Protein AF-A0A6B8MC05-F1 (afdb_monomer_lite)

Foldseek 3Di:
DVLVVQLVVLVVQLVVLVVQFDAAPVRWGWAAAPVLQWIATLVRHTDDCVRPPSVPGDPPHDHPVSNVVSVVSNVVSVVLVVLVVVLVVLVVVLVVCVVVVNDDPVNVVVSVVVSVVSPDPVVVVVVVVVPPPPPPDPPPDDDDDDDDDDDDDDDDDD

Organism: NCBI:txid134

Radius of gyration: 30.45 Å; chains: 1; bounding box: 50×86×67 Å

Sequence (158 aa):
MENEQRLANARKNREEIEAHAYRLPDGRMAFKTEDGLRVFDQNGTQLAPDTINPDGIPDNLPRWKGYQDVAAREHKLHHDRDELLRLQKRVDEAREELDKGGISSKRLDDLSADLQRDMPEAVQRKLAGDQTPAATEARSVTPGQGMRATGPVSGPSF

pLDDT: mean 77.33, std 18.61, range [35.62, 96.0]

Structure (mmCIF, N/CA/C/O backbone):
data_AF-A0A6B8MC05-F1
#
_entry.id   AF-A0A6B8MC05-F1
#
loop_
_atom_site.group_PDB
_atom_site.id
_atom_site.type_symbol
_atom_site.label_atom_id
_atom_site.label_alt_id
_atom_site.label_comp_id
_atom_site.label_asym_id
_atom_site.label_entity_id
_atom_site.label_seq_id
_atom_site.pdbx_PDB_ins_code
_atom_site.Cartn_x
_atom_site.Cartn_y
_atom_site.Cartn_z
_atom_site.occupancy
_atom_site.B_iso_or_equiv
_atom_site.auth_seq_id
_atom_site.auth_comp_id
_atom_site.auth_asym_id
_atom_site.auth_atom_id
_atom_site.pdbx_PDB_model_num
ATOM 1 N N . MET A 1 1 ? -19.782 0.556 3.356 1.00 62.53 1 MET A N 1
ATOM 2 C CA . MET A 1 1 ? -19.125 1.581 4.197 1.00 62.53 1 MET A CA 1
ATOM 3 C C . MET A 1 1 ? -18.123 2.361 3.345 1.00 62.53 1 MET A C 1
ATOM 5 O O . MET A 1 1 ? -17.652 1.838 2.344 1.00 62.53 1 MET A O 1
ATOM 9 N N . GLU A 1 2 ? -17.791 3.607 3.688 1.00 78.38 2 GLU A N 1
ATOM 10 C CA . GLU A 1 2 ? -16.935 4.465 2.844 1.00 78.38 2 GLU A CA 1
ATOM 11 C C . GLU A 1 2 ? -15.482 3.966 2.732 1.00 78.38 2 GLU A C 1
ATOM 13 O O . GLU A 1 2 ? -14.910 3.990 1.644 1.00 78.38 2 GLU A O 1
ATOM 18 N N . ASN A 1 3 ? -14.885 3.460 3.822 1.00 80.69 3 ASN A N 1
ATOM 19 C CA . ASN A 1 3 ? -13.536 2.876 3.786 1.00 80.69 3 ASN A CA 1
ATOM 20 C C . ASN A 1 3 ? -13.481 1.651 2.855 1.00 80.69 3 ASN A C 1
ATOM 22 O O . ASN A 1 3 ? -12.598 1.579 2.006 1.00 80.69 3 ASN A O 1
ATOM 26 N N . GLU A 1 4 ? -14.470 0.756 2.933 1.00 82.00 4 GLU A N 1
ATOM 27 C CA . GLU A 1 4 ? -14.562 -0.418 2.054 1.00 82.00 4 GLU A CA 1
ATOM 28 C C . GLU A 1 4 ? -14.636 -0.023 0.580 1.00 82.00 4 GLU A C 1
ATOM 30 O O . GLU A 1 4 ? -13.978 -0.630 -0.260 1.00 82.00 4 GLU A O 1
ATOM 35 N N . GLN A 1 5 ? -15.391 1.031 0.258 1.00 85.19 5 GLN A N 1
ATOM 36 C CA . GLN A 1 5 ? -15.485 1.518 -1.113 1.00 85.19 5 GLN A CA 1
ATOM 37 C C . GLN A 1 5 ? -14.171 2.155 -1.585 1.00 85.19 5 GLN A C 1
ATOM 39 O O . GLN A 1 5 ? -13.756 1.953 -2.726 1.00 85.19 5 GLN A O 1
ATOM 44 N N . ARG A 1 6 ? -13.458 2.869 -0.703 1.00 84.31 6 ARG A N 1
ATOM 45 C CA . ARG A 1 6 ? -12.109 3.381 -0.997 1.00 84.31 6 ARG A CA 1
ATOM 46 C C . ARG A 1 6 ? -11.105 2.245 -1.195 1.00 84.31 6 ARG A C 1
ATOM 48 O O . ARG A 1 6 ? -10.265 2.361 -2.083 1.00 84.31 6 ARG A O 1
ATOM 55 N N . LEU A 1 7 ? -11.207 1.170 -0.415 1.00 86.19 7 LEU A N 1
ATOM 56 C CA . LEU A 1 7 ? -10.367 -0.021 -0.530 1.00 86.19 7 LEU A CA 1
ATOM 57 C C . LEU A 1 7 ? -10.633 -0.765 -1.843 1.00 86.19 7 LEU A C 1
ATOM 59 O O . LEU A 1 7 ? -9.693 -1.096 -2.556 1.00 86.19 7 LEU A O 1
ATOM 63 N N . ALA A 1 8 ? -11.904 -0.960 -2.203 1.00 87.62 8 ALA A N 1
ATOM 64 C CA . ALA A 1 8 ? -12.296 -1.570 -3.472 1.00 87.62 8 ALA A CA 1
ATOM 65 C C . ALA A 1 8 ? -11.766 -0.772 -4.675 1.00 87.62 8 ALA A C 1
ATOM 67 O O . ALA A 1 8 ? -11.206 -1.347 -5.603 1.00 87.62 8 ALA A O 1
ATOM 68 N N . ASN A 1 9 ? -11.866 0.560 -4.627 1.00 87.38 9 ASN A N 1
ATOM 69 C CA . ASN A 1 9 ? -11.318 1.423 -5.674 1.00 87.38 9 ASN A CA 1
ATOM 70 C C . ASN A 1 9 ? -9.782 1.372 -5.728 1.00 87.38 9 ASN A C 1
ATOM 72 O O . ASN A 1 9 ? -9.213 1.351 -6.814 1.00 87.38 9 ASN A O 1
ATOM 76 N N . ALA A 1 10 ? -9.102 1.341 -4.576 1.00 87.81 10 ALA A N 1
ATOM 77 C CA . ALA A 1 10 ? -7.644 1.224 -4.531 1.00 87.81 10 ALA A CA 1
ATOM 78 C C . ALA A 1 10 ? -7.161 -0.108 -5.124 1.00 87.81 10 ALA A C 1
ATOM 80 O O . ALA A 1 10 ? -6.229 -0.105 -5.924 1.00 87.81 10 ALA A O 1
ATOM 81 N N . ARG A 1 11 ? -7.844 -1.215 -4.804 1.00 89.31 11 ARG A N 1
ATOM 82 C CA . ARG A 1 11 ? -7.582 -2.541 -5.383 1.00 89.31 11 ARG A CA 1
ATOM 83 C C . ARG A 1 11 ? -7.770 -2.556 -6.887 1.00 89.31 11 ARG A C 1
ATOM 85 O O . ARG A 1 11 ? -6.861 -2.949 -7.601 1.00 89.31 11 ARG A O 1
ATOM 92 N N . LYS A 1 12 ? -8.900 -2.039 -7.370 1.00 91.44 12 LYS A N 1
ATOM 93 C CA . LYS A 1 12 ? -9.173 -1.967 -8.807 1.00 91.44 12 LYS A CA 1
ATOM 94 C C . LYS A 1 12 ? -8.099 -1.167 -9.552 1.00 91.44 12 LYS A C 1
ATOM 96 O O . LYS A 1 12 ? -7.610 -1.614 -10.582 1.00 91.44 12 LYS A O 1
ATOM 101 N N . ASN A 1 13 ? -7.697 -0.016 -9.013 1.00 88.69 13 ASN A N 1
ATOM 102 C CA . ASN A 1 13 ? -6.633 0.792 -9.613 1.00 88.69 13 ASN A CA 1
ATOM 103 C C . ASN A 1 13 ? -5.287 0.055 -9.622 1.00 88.69 13 ASN A C 1
ATOM 105 O O . ASN A 1 13 ? -4.515 0.187 -10.568 1.00 88.69 13 ASN A O 1
ATOM 109 N N . ARG A 1 14 ? -4.993 -0.711 -8.568 1.00 89.56 14 ARG A N 1
ATOM 110 C CA . ARG A 1 14 ? -3.782 -1.527 -8.499 1.00 89.56 14 ARG A CA 1
ATOM 111 C C . ARG A 1 14 ? -3.804 -2.638 -9.542 1.00 89.56 14 ARG A C 1
ATOM 113 O O . ARG A 1 14 ? -2.844 -2.766 -10.289 1.00 89.56 14 ARG A O 1
ATOM 120 N N . GLU A 1 15 ? -4.900 -3.385 -9.624 1.00 91.94 15 GLU A N 1
ATOM 121 C CA . GLU A 1 15 ? -5.104 -4.439 -10.621 1.00 91.94 15 GLU A CA 1
ATOM 122 C C . GLU A 1 15 ? -4.952 -3.897 -12.047 1.00 91.94 15 GLU A C 1
ATOM 124 O O . GLU A 1 15 ? -4.336 -4.541 -12.891 1.00 91.94 15 GLU A O 1
ATOM 129 N N . GLU A 1 16 ? -5.450 -2.689 -12.315 1.00 92.62 16 GLU A N 1
ATOM 130 C CA . GLU A 1 16 ? -5.298 -2.031 -13.613 1.00 92.62 16 GLU A CA 1
ATOM 131 C C . GLU A 1 16 ? -3.833 -1.700 -13.929 1.00 92.62 16 GLU A C 1
ATOM 133 O O . GLU A 1 16 ? -3.369 -1.966 -15.039 1.00 92.62 16 GLU A O 1
ATOM 138 N N . ILE A 1 17 ? -3.075 -1.182 -12.957 1.00 90.88 17 ILE A N 1
ATOM 139 C CA . ILE A 1 17 ? -1.632 -0.946 -13.113 1.00 90.88 17 ILE A CA 1
ATOM 140 C C . ILE A 1 17 ? -0.887 -2.269 -13.335 1.00 90.88 17 ILE A C 1
ATOM 142 O O . ILE A 1 17 ? -0.052 -2.364 -14.230 1.00 90.88 17 ILE A O 1
ATOM 146 N N . GLU A 1 18 ? -1.195 -3.300 -12.554 1.00 91.56 18 GLU A N 1
ATOM 147 C CA . GLU A 1 18 ? -0.555 -4.616 -12.649 1.00 91.56 18 GLU A CA 1
ATOM 148 C C . GLU A 1 18 ? -0.886 -5.340 -13.964 1.00 91.56 18 GLU A C 1
ATOM 150 O O . GLU A 1 18 ? -0.041 -6.049 -14.515 1.00 91.56 18 GLU A O 1
ATOM 155 N N . ALA A 1 19 ? -2.087 -5.137 -14.512 1.00 92.50 19 ALA A N 1
ATOM 156 C CA . ALA A 1 19 ? -2.492 -5.689 -15.803 1.00 92.50 19 ALA A CA 1
ATOM 157 C C . ALA A 1 19 ? -1.688 -5.102 -16.974 1.00 92.50 19 ALA A C 1
ATOM 159 O O . ALA A 1 19 ? -1.432 -5.804 -17.951 1.00 92.50 19 ALA A O 1
ATOM 160 N N . HIS A 1 20 ? -1.268 -3.839 -16.862 1.00 92.44 20 HIS A N 1
ATOM 161 C CA . HIS A 1 20 ? -0.470 -3.144 -17.875 1.00 92.44 20 HIS A CA 1
ATOM 162 C C . HIS A 1 20 ? 1.031 -3.124 -17.552 1.00 92.44 20 HIS A C 1
ATOM 164 O O . HIS A 1 20 ? 1.813 -2.558 -18.312 1.00 92.44 20 HIS A O 1
ATOM 170 N N . ALA A 1 21 ? 1.456 -3.707 -16.431 1.00 93.62 21 ALA A N 1
ATOM 171 C CA . ALA A 1 21 ? 2.858 -3.746 -16.046 1.00 93.62 21 ALA A CA 1
ATOM 172 C C . ALA A 1 21 ? 3.670 -4.659 -16.974 1.00 93.62 21 ALA A C 1
ATOM 174 O O . ALA A 1 21 ? 3.184 -5.680 -17.470 1.00 93.62 21 ALA A O 1
ATOM 175 N N . TYR A 1 22 ? 4.947 -4.326 -17.164 1.00 94.62 22 TYR A N 1
ATOM 176 C CA . TYR A 1 22 ? 5.859 -5.209 -17.880 1.00 94.62 22 TYR A CA 1
ATOM 177 C C . TYR A 1 22 ? 6.094 -6.480 -17.060 1.00 94.62 22 TYR A C 1
ATOM 179 O O . TYR A 1 22 ? 6.381 -6.396 -15.866 1.00 94.62 22 TYR A O 1
ATOM 187 N N . ARG A 1 23 ? 6.006 -7.655 -17.690 1.00 94.88 23 ARG A N 1
ATOM 188 C CA . ARG A 1 23 ? 6.266 -8.942 -17.030 1.00 94.88 23 ARG A CA 1
ATOM 189 C C . ARG A 1 23 ? 7.599 -9.525 -17.471 1.00 94.88 23 ARG A C 1
ATOM 191 O O . ARG A 1 23 ? 7.878 -9.652 -18.660 1.00 94.88 23 ARG A O 1
ATOM 198 N N . LEU A 1 24 ? 8.401 -9.902 -16.488 1.00 92.56 24 LEU A N 1
ATOM 199 C CA . LEU A 1 24 ? 9.648 -10.627 -16.672 1.00 92.56 24 LEU A CA 1
ATOM 200 C C . LEU A 1 24 ? 9.374 -12.108 -16.997 1.00 92.56 24 LEU A C 1
ATOM 202 O O . LEU A 1 24 ? 8.289 -12.615 -16.698 1.00 92.56 24 LEU A O 1
ATOM 206 N N . PRO A 1 25 ? 10.362 -12.838 -17.550 1.00 90.69 25 PRO A N 1
ATOM 207 C CA . PRO A 1 25 ? 10.230 -14.271 -17.833 1.00 90.69 25 PRO A CA 1
ATOM 208 C C . PRO A 1 25 ? 9.940 -15.137 -16.597 1.00 90.69 25 PRO A C 1
ATOM 210 O O . PRO A 1 25 ? 9.380 -16.220 -16.722 1.00 90.69 25 PRO A O 1
ATOM 213 N N . ASP A 1 26 ? 10.313 -14.659 -15.407 1.00 90.00 26 ASP A N 1
ATOM 214 C CA . ASP A 1 26 ? 10.061 -15.313 -14.116 1.00 90.00 26 ASP A CA 1
ATOM 215 C C . ASP A 1 26 ? 8.658 -15.018 -13.542 1.00 90.00 26 ASP A C 1
ATOM 217 O O . ASP A 1 26 ? 8.304 -15.514 -12.473 1.00 90.00 26 ASP A O 1
ATOM 221 N N . GLY A 1 27 ? 7.850 -14.215 -14.242 1.00 90.75 27 GLY A N 1
ATOM 222 C CA . GLY A 1 27 ? 6.503 -13.825 -13.835 1.00 90.75 27 GLY A CA 1
ATOM 223 C C . GLY A 1 27 ? 6.434 -12.610 -12.907 1.00 90.75 27 GLY A C 1
ATOM 224 O O . GLY A 1 27 ? 5.323 -12.166 -12.600 1.00 90.75 27 GLY A O 1
ATOM 225 N N . ARG A 1 28 ? 7.569 -12.035 -12.483 1.00 93.88 28 ARG A N 1
ATOM 226 C CA . ARG A 1 28 ? 7.584 -10.771 -11.733 1.00 93.88 28 ARG A CA 1
ATOM 227 C C . ARG A 1 28 ? 7.204 -9.600 -12.630 1.00 93.88 28 ARG A C 1
ATOM 229 O O . ARG A 1 28 ? 7.422 -9.615 -13.841 1.00 93.88 28 ARG A O 1
ATOM 236 N N . MET A 1 29 ? 6.638 -8.572 -12.018 1.00 94.31 29 MET A N 1
ATOM 237 C CA . MET A 1 29 ? 6.342 -7.314 -12.687 1.00 94.31 29 MET A CA 1
ATOM 238 C C . MET A 1 29 ? 7.524 -6.373 -12.509 1.00 94.31 29 MET A C 1
ATOM 240 O O . MET A 1 29 ? 8.096 -6.284 -11.424 1.00 94.31 29 MET A O 1
ATOM 244 N N . ALA A 1 30 ? 7.877 -5.676 -13.578 1.00 95.12 30 ALA A N 1
ATOM 245 C CA . ALA A 1 30 ? 8.948 -4.704 -13.603 1.00 95.12 30 ALA A CA 1
ATOM 246 C C . ALA A 1 30 ? 8.391 -3.340 -14.006 1.00 95.12 30 ALA A C 1
ATOM 248 O O . ALA A 1 30 ? 7.617 -3.213 -14.956 1.00 95.12 30 ALA A O 1
ATOM 249 N N . PHE A 1 31 ? 8.816 -2.314 -13.286 1.00 95.94 31 PHE A N 1
ATOM 250 C CA . PHE A 1 31 ? 8.375 -0.946 -13.478 1.00 95.94 31 PHE A CA 1
ATOM 251 C C . PHE A 1 31 ? 9.585 -0.057 -13.696 1.00 95.94 31 PHE A C 1
ATOM 253 O O . PHE A 1 31 ? 10.525 -0.038 -12.896 1.00 95.94 31 PHE A O 1
ATOM 260 N N . LYS A 1 32 ? 9.544 0.712 -14.779 1.00 95.94 32 LYS A N 1
ATOM 261 C CA . LYS A 1 32 ? 10.560 1.714 -15.068 1.00 95.94 32 LYS A CA 1
ATOM 262 C C . LYS A 1 32 ? 10.321 2.962 -14.222 1.00 95.94 32 LYS A C 1
ATOM 264 O O . LYS A 1 32 ? 9.176 3.337 -13.956 1.00 95.94 32 LYS A O 1
ATOM 269 N N . THR A 1 33 ? 11.390 3.610 -13.787 1.00 95.12 33 THR A N 1
ATOM 270 C CA . THR A 1 33 ? 11.306 4.901 -13.100 1.00 95.12 33 THR A CA 1
ATOM 271 C C . THR A 1 33 ? 10.917 6.038 -14.050 1.00 95.12 33 THR A C 1
ATOM 273 O O . THR A 1 33 ? 10.903 5.883 -15.275 1.00 95.12 33 THR A O 1
ATOM 276 N N . GLU A 1 34 ? 10.570 7.195 -13.481 1.00 93.62 34 GLU A N 1
ATOM 277 C CA . GLU A 1 34 ? 10.216 8.408 -14.239 1.00 93.62 34 GLU A CA 1
ATOM 278 C C . GLU A 1 34 ? 11.381 8.915 -15.100 1.00 93.62 34 GLU A C 1
ATOM 280 O O . GLU A 1 34 ? 11.175 9.356 -16.224 1.00 93.62 34 GLU A O 1
ATOM 285 N N . ASP A 1 35 ? 12.613 8.807 -14.595 1.00 92.19 35 ASP A N 1
ATOM 286 C CA . ASP A 1 35 ? 13.838 9.169 -15.314 1.00 92.19 35 ASP A CA 1
ATOM 287 C C . ASP A 1 35 ? 14.231 8.141 -16.386 1.00 92.19 35 ASP A C 1
ATOM 289 O O . ASP A 1 35 ? 15.130 8.399 -17.177 1.00 92.19 35 ASP A O 1
ATOM 293 N N . GLY A 1 36 ? 13.579 6.975 -16.429 1.00 91.31 36 GLY A N 1
ATOM 294 C CA . GLY A 1 36 ? 13.847 5.945 -17.433 1.00 91.31 36 GLY A CA 1
ATOM 295 C C . GLY A 1 36 ? 15.129 5.140 -17.207 1.00 91.31 36 GLY A C 1
ATOM 296 O O . GLY A 1 36 ? 15.354 4.172 -17.921 1.00 91.31 36 GLY A O 1
ATOM 297 N N . LEU A 1 37 ? 15.951 5.495 -16.215 1.00 92.69 37 LEU A N 1
ATOM 298 C CA . LEU A 1 37 ? 17.284 4.915 -16.022 1.00 92.69 37 LEU A CA 1
ATOM 299 C C . LEU A 1 37 ? 17.291 3.651 -15.160 1.00 92.69 37 LEU A C 1
ATOM 301 O O . LEU A 1 37 ? 18.272 2.907 -15.163 1.00 92.69 37 LEU A O 1
ATOM 305 N N . ARG A 1 38 ? 16.241 3.422 -14.366 1.00 94.81 38 ARG A N 1
ATOM 306 C CA . ARG A 1 38 ? 16.187 2.324 -13.396 1.00 94.81 38 ARG A CA 1
ATOM 307 C C . ARG A 1 38 ? 14.898 1.536 -13.541 1.00 94.81 38 ARG A C 1
ATOM 309 O O . ARG A 1 38 ? 13.859 2.057 -13.944 1.00 94.81 38 ARG A O 1
ATOM 316 N N . VAL A 1 39 ? 14.976 0.268 -13.161 1.00 95.88 39 VAL A N 1
ATOM 317 C CA . VAL A 1 39 ? 13.839 -0.647 -13.146 1.00 95.88 39 VAL A CA 1
ATOM 318 C C . VAL A 1 39 ? 13.745 -1.278 -11.767 1.00 95.88 39 VAL A C 1
ATOM 320 O O . VAL A 1 39 ? 14.747 -1.729 -11.213 1.00 95.88 39 VAL A O 1
ATOM 323 N N . PHE A 1 40 ? 12.537 -1.297 -11.219 1.00 96.00 40 PHE A N 1
ATOM 324 C CA . PHE A 1 40 ? 12.218 -1.900 -9.931 1.00 96.00 40 PHE A CA 1
ATOM 325 C C . PHE A 1 40 ? 11.183 -3.003 -10.122 1.00 96.00 40 PHE A C 1
ATOM 327 O O . PHE A 1 40 ? 10.327 -2.903 -11.002 1.00 96.00 40 PHE A O 1
ATOM 334 N N . ASP A 1 41 ? 11.260 -4.057 -9.315 1.00 94.88 41 ASP A N 1
ATOM 335 C CA . ASP A 1 41 ? 10.213 -5.076 -9.266 1.00 94.88 41 ASP A CA 1
ATOM 336 C C . ASP A 1 41 ? 9.027 -4.644 -8.389 1.00 94.88 41 ASP A C 1
ATOM 338 O O . ASP A 1 41 ? 9.085 -3.625 -7.700 1.00 94.88 41 ASP A O 1
ATOM 342 N N . GLN A 1 42 ? 7.946 -5.430 -8.371 1.00 92.06 42 GLN A N 1
ATOM 343 C CA . GLN A 1 42 ? 6.756 -5.112 -7.568 1.00 92.06 42 GLN A CA 1
ATOM 344 C C . GLN A 1 42 ? 6.998 -5.017 -6.049 1.00 92.06 42 GLN A C 1
ATOM 346 O O . GLN A 1 42 ? 6.125 -4.531 -5.328 1.00 92.06 42 GLN A O 1
ATOM 351 N N . ASN A 1 43 ? 8.147 -5.497 -5.562 1.00 91.75 43 ASN A N 1
ATOM 352 C CA . ASN A 1 43 ? 8.538 -5.462 -4.154 1.00 91.75 43 ASN A CA 1
ATOM 353 C C . ASN A 1 43 ? 9.454 -4.266 -3.839 1.00 91.75 43 ASN A C 1
ATOM 355 O O . ASN A 1 43 ? 9.844 -4.083 -2.688 1.00 91.75 43 ASN A O 1
ATOM 359 N N . GLY A 1 44 ? 9.810 -3.457 -4.841 1.00 92.62 44 GLY A N 1
ATOM 360 C CA . GLY A 1 44 ? 10.735 -2.333 -4.696 1.00 92.62 44 GLY A CA 1
ATOM 361 C C . GLY A 1 44 ? 12.207 -2.725 -4.754 1.00 92.62 44 GLY A C 1
ATOM 362 O O . GLY A 1 44 ? 13.068 -1.922 -4.396 1.00 92.62 44 GLY A O 1
ATOM 363 N N . THR A 1 45 ? 12.519 -3.930 -5.230 1.00 94.75 45 THR A N 1
ATOM 364 C CA . THR A 1 45 ? 13.904 -4.342 -5.471 1.00 94.75 45 THR A CA 1
ATOM 365 C C . THR A 1 45 ? 14.368 -3.767 -6.799 1.00 94.75 45 THR A C 1
ATOM 367 O O . THR A 1 45 ? 13.745 -4.009 -7.833 1.00 94.75 45 THR A O 1
ATOM 370 N N . GLN A 1 46 ? 15.477 -3.023 -6.795 1.00 95.31 46 GLN A N 1
ATOM 371 C CA . GLN A 1 46 ? 16.088 -2.569 -8.041 1.00 95.31 46 GLN A CA 1
ATOM 372 C C . GLN A 1 46 ? 16.640 -3.773 -8.809 1.00 95.31 46 GLN A C 1
ATOM 374 O O . GLN A 1 46 ? 17.411 -4.568 -8.268 1.00 95.31 46 GLN A O 1
ATOM 379 N N . LEU A 1 47 ? 16.267 -3.891 -10.079 1.00 94.06 47 LEU A N 1
ATOM 380 C CA . LEU A 1 47 ? 16.761 -4.939 -10.958 1.00 94.06 47 LEU A CA 1
ATOM 381 C C . LEU A 1 47 ? 18.049 -4.485 -11.645 1.00 94.06 47 LEU A C 1
ATOM 383 O O . LEU A 1 47 ? 18.192 -3.326 -12.041 1.00 94.06 47 LEU A O 1
ATOM 387 N N . ALA A 1 48 ? 19.001 -5.408 -11.766 1.00 92.31 48 ALA A N 1
ATOM 388 C CA . ALA A 1 48 ? 20.250 -5.145 -12.462 1.00 92.31 48 ALA A CA 1
ATOM 389 C C . ALA A 1 48 ? 20.002 -4.986 -13.977 1.00 92.31 48 ALA A C 1
ATOM 391 O O . ALA A 1 48 ? 19.147 -5.695 -14.518 1.00 92.31 48 ALA A O 1
ATOM 392 N N . PRO A 1 49 ? 20.779 -4.140 -14.682 1.00 89.25 49 PRO A N 1
ATOM 393 C CA . PRO A 1 49 ? 20.695 -4.005 -16.140 1.00 89.25 49 PRO A CA 1
ATOM 394 C C . PRO A 1 49 ? 20.879 -5.333 -16.890 1.00 89.25 49 PRO A C 1
ATOM 396 O O . PRO A 1 49 ? 20.253 -5.545 -17.923 1.00 89.25 49 PRO A O 1
ATOM 399 N N . ASP A 1 50 ? 21.676 -6.250 -16.328 1.00 90.00 50 ASP A N 1
ATOM 400 C CA . ASP A 1 50 ? 21.891 -7.602 -16.867 1.00 90.00 50 ASP A CA 1
ATOM 401 C C . ASP A 1 50 ? 20.631 -8.481 -16.799 1.00 90.00 50 ASP A C 1
ATOM 403 O O . ASP A 1 50 ? 20.487 -9.439 -17.552 1.00 90.00 50 ASP A O 1
ATOM 407 N N . THR A 1 51 ? 19.713 -8.173 -15.878 1.00 89.81 51 THR A N 1
ATOM 408 C CA . THR A 1 51 ? 18.418 -8.860 -15.749 1.00 89.81 51 THR A CA 1
ATOM 409 C C . THR A 1 51 ? 17.369 -8.235 -16.662 1.00 89.81 51 THR A C 1
ATOM 411 O O . THR A 1 51 ? 16.574 -8.947 -17.274 1.00 89.81 51 THR A O 1
ATOM 414 N N . ILE A 1 52 ? 17.340 -6.904 -16.735 1.00 92.44 52 ILE A N 1
ATOM 415 C CA . ILE A 1 52 ? 16.400 -6.158 -17.567 1.00 92.44 52 ILE A CA 1
ATOM 416 C C . ILE A 1 52 ? 17.010 -4.819 -17.979 1.00 92.44 52 ILE A C 1
ATOM 418 O O . ILE A 1 52 ? 17.398 -4.008 -17.139 1.00 92.44 52 ILE A O 1
ATOM 422 N N . ASN A 1 53 ? 17.053 -4.571 -19.287 1.00 92.88 53 ASN A N 1
ATOM 423 C CA . ASN A 1 53 ? 17.452 -3.275 -19.817 1.00 92.88 53 ASN A CA 1
ATOM 424 C C . ASN A 1 53 ? 16.259 -2.295 -19.726 1.00 92.88 53 ASN A C 1
ATOM 426 O O . ASN A 1 53 ? 15.198 -2.614 -20.276 1.00 92.88 53 ASN A O 1
ATOM 430 N N . PRO A 1 54 ? 16.403 -1.115 -19.085 1.00 92.00 54 PRO A N 1
ATOM 431 C CA . PRO A 1 54 ? 15.350 -0.097 -19.041 1.00 92.00 54 PRO A CA 1
ATOM 432 C C . PRO A 1 54 ? 14.823 0.324 -20.422 1.00 92.00 54 PRO A C 1
ATOM 434 O O . PRO A 1 54 ? 13.623 0.566 -20.566 1.00 92.00 54 PRO A O 1
ATOM 437 N N . ASP A 1 55 ? 15.684 0.354 -21.445 1.00 92.50 55 ASP A N 1
ATOM 438 C CA . ASP A 1 55 ? 15.301 0.696 -22.824 1.00 92.50 55 ASP A CA 1
ATOM 439 C C . ASP A 1 55 ? 14.418 -0.380 -23.474 1.00 92.50 55 ASP A C 1
ATOM 441 O O . ASP A 1 55 ? 13.688 -0.112 -24.425 1.00 92.50 55 ASP A O 1
ATOM 445 N N . GLY A 1 56 ? 14.451 -1.606 -22.941 1.00 89.44 56 GLY A N 1
ATOM 446 C CA . GLY A 1 56 ? 13.582 -2.701 -23.367 1.00 89.44 56 GLY A CA 1
ATOM 447 C C . GLY A 1 56 ? 12.155 -2.605 -22.824 1.00 89.44 56 GLY A C 1
ATOM 448 O O . GLY A 1 56 ? 11.281 -3.328 -23.298 1.00 89.44 56 GLY A O 1
ATOM 449 N N . ILE A 1 57 ? 11.898 -1.727 -21.845 1.00 91.62 57 ILE A N 1
ATOM 450 C CA . ILE A 1 57 ? 10.564 -1.515 -21.274 1.00 91.62 57 ILE A CA 1
ATOM 451 C C . ILE A 1 57 ? 9.900 -0.322 -21.978 1.00 91.62 57 ILE A C 1
ATOM 453 O O . ILE A 1 57 ? 10.408 0.800 -21.866 1.00 91.62 57 ILE A O 1
ATOM 457 N N . PRO A 1 58 ? 8.750 -0.515 -22.651 1.00 92.81 58 PRO A N 1
ATOM 458 C CA . PRO A 1 58 ? 8.039 0.568 -23.321 1.00 92.81 58 PRO A CA 1
ATOM 459 C C . PRO A 1 58 ? 7.653 1.717 -22.375 1.00 92.81 58 PRO A C 1
ATOM 461 O O . PRO A 1 58 ? 7.252 1.507 -21.230 1.00 92.81 58 PRO A O 1
ATOM 464 N N . ASP A 1 59 ? 7.750 2.956 -22.863 1.00 90.56 59 ASP A N 1
ATOM 465 C CA . ASP A 1 59 ? 7.500 4.161 -22.060 1.00 90.56 59 ASP A CA 1
ATOM 466 C C . ASP A 1 59 ? 6.028 4.418 -21.719 1.00 90.56 59 ASP A C 1
ATOM 468 O O . ASP A 1 59 ? 5.736 5.206 -20.817 1.00 90.56 59 ASP A O 1
ATOM 472 N N . ASN A 1 60 ? 5.111 3.764 -22.430 1.00 90.81 60 ASN A N 1
ATOM 473 C CA . ASN A 1 60 ? 3.670 3.847 -22.210 1.00 90.81 60 ASN A CA 1
ATOM 474 C C . ASN A 1 60 ? 3.176 2.938 -21.072 1.00 90.81 60 ASN A C 1
ATOM 476 O O . ASN A 1 60 ? 1.979 2.930 -20.791 1.00 90.81 60 ASN A O 1
ATOM 480 N N . LEU A 1 61 ? 4.064 2.161 -20.445 1.00 93.56 61 LEU A N 1
ATOM 481 C CA . LEU A 1 61 ? 3.707 1.298 -19.325 1.00 93.56 61 LEU A CA 1
ATOM 482 C C . LEU A 1 61 ? 3.700 2.070 -17.998 1.00 93.56 61 LEU A C 1
ATOM 484 O O . LEU A 1 61 ? 4.357 3.112 -17.875 1.00 93.56 61 LEU A O 1
ATOM 488 N N . PRO A 1 62 ? 2.981 1.560 -16.981 1.00 94.25 62 PRO A N 1
ATOM 489 C CA . PRO A 1 62 ? 2.960 2.173 -15.665 1.00 94.25 62 PRO A CA 1
ATOM 490 C C . PRO A 1 62 ? 4.362 2.338 -15.078 1.00 94.25 62 PRO A C 1
ATOM 492 O O . PRO A 1 62 ? 5.216 1.452 -15.158 1.00 94.25 62 PRO A O 1
ATOM 495 N N . ARG A 1 63 ? 4.583 3.494 -14.455 1.00 95.19 63 ARG A N 1
ATOM 496 C CA . ARG A 1 63 ? 5.855 3.842 -13.827 1.00 95.19 63 ARG A CA 1
ATOM 497 C C . ARG A 1 63 ? 5.909 3.380 -12.384 1.00 95.19 63 ARG A C 1
ATOM 499 O O . ARG A 1 63 ? 4.885 3.284 -11.705 1.00 95.19 63 ARG A O 1
ATOM 506 N N . TRP A 1 64 ? 7.131 3.170 -11.902 1.00 94.62 64 TRP A N 1
ATOM 507 C CA . TRP A 1 64 ? 7.385 2.693 -10.544 1.00 94.62 64 TRP A CA 1
ATOM 508 C C . TRP A 1 64 ? 6.711 3.568 -9.482 1.00 94.62 64 TRP A C 1
ATOM 510 O O . TRP A 1 64 ? 6.039 3.053 -8.593 1.00 94.62 64 TRP A O 1
ATOM 520 N N . LYS A 1 65 ? 6.816 4.895 -9.617 1.00 92.75 65 LYS A N 1
ATOM 521 C CA . LYS A 1 65 ? 6.209 5.837 -8.672 1.00 92.75 65 LYS A CA 1
ATOM 522 C C . LYS A 1 65 ? 4.684 5.701 -8.622 1.00 92.75 65 LYS A C 1
ATOM 524 O O . LYS A 1 65 ? 4.115 5.648 -7.538 1.00 92.75 65 LYS A O 1
ATOM 529 N N . GLY A 1 66 ? 4.037 5.574 -9.782 1.00 91.38 66 GLY A N 1
ATOM 530 C CA . GLY A 1 66 ? 2.587 5.385 -9.866 1.00 91.38 66 GLY A CA 1
ATOM 531 C C . GLY A 1 66 ? 2.119 4.094 -9.191 1.00 91.38 66 GLY A C 1
ATOM 532 O O . GLY A 1 66 ? 1.147 4.112 -8.437 1.00 91.38 66 GLY A O 1
ATOM 533 N N . TYR A 1 67 ? 2.839 2.987 -9.399 1.00 92.00 67 TYR A N 1
ATOM 534 C CA . TYR A 1 67 ? 2.560 1.731 -8.699 1.00 92.00 67 TYR A CA 1
ATOM 535 C C . TYR A 1 67 ? 2.769 1.866 -7.182 1.00 92.00 67 TYR A C 1
ATOM 537 O O . TYR A 1 67 ? 1.896 1.483 -6.401 1.00 92.00 67 TYR A O 1
ATOM 545 N N . GLN A 1 68 ? 3.885 2.467 -6.759 1.00 92.75 68 GLN A N 1
ATOM 546 C CA . GLN A 1 68 ? 4.212 2.665 -5.347 1.00 92.75 68 GLN A CA 1
ATOM 547 C C . GLN A 1 68 ? 3.149 3.498 -4.619 1.00 92.75 68 GLN A C 1
ATOM 549 O O . GLN A 1 68 ? 2.740 3.136 -3.516 1.00 92.75 68 GLN A O 1
ATOM 554 N N . ASP A 1 69 ? 2.667 4.580 -5.231 1.00 91.69 69 ASP A N 1
ATOM 555 C CA . ASP A 1 69 ? 1.648 5.450 -4.640 1.00 91.69 69 ASP A CA 1
ATOM 556 C C . ASP A 1 69 ? 0.316 4.709 -4.435 1.00 91.69 69 ASP A C 1
ATOM 558 O O . ASP A 1 69 ? -0.335 4.850 -3.392 1.00 91.69 69 ASP A O 1
ATOM 562 N N . VAL A 1 70 ? -0.087 3.875 -5.400 1.00 90.31 70 VAL A N 1
ATOM 563 C CA . VAL A 1 70 ? -1.308 3.063 -5.291 1.00 90.31 70 VAL A CA 1
ATOM 564 C C . VAL A 1 70 ? -1.152 1.962 -4.243 1.00 90.31 70 VAL A C 1
ATOM 566 O O . VAL A 1 70 ? -2.039 1.803 -3.401 1.00 90.31 70 VAL A O 1
ATOM 569 N N . ALA A 1 71 ? -0.017 1.261 -4.226 1.00 89.19 71 ALA A N 1
ATOM 570 C CA . ALA A 1 71 ? 0.274 0.232 -3.230 1.00 89.19 71 ALA A CA 1
ATOM 571 C C . ALA A 1 71 ? 0.320 0.813 -1.803 1.00 89.19 71 ALA A C 1
ATOM 573 O O . ALA A 1 71 ? -0.286 0.265 -0.879 1.00 89.19 71 ALA A O 1
ATOM 574 N N . ALA A 1 72 ? 0.965 1.969 -1.618 1.00 89.56 72 ALA A N 1
ATOM 575 C CA . ALA A 1 72 ? 1.011 2.669 -0.336 1.00 89.56 72 ALA A CA 1
ATOM 576 C C . ALA A 1 72 ? -0.385 3.118 0.121 1.00 89.56 72 ALA A C 1
ATOM 578 O O . ALA A 1 72 ? -0.727 3.016 1.303 1.00 89.56 72 ALA A O 1
ATOM 579 N N . ARG A 1 73 ? -1.223 3.585 -0.813 1.00 88.06 73 ARG A N 1
ATOM 580 C CA . ARG A 1 73 ? -2.608 3.969 -0.524 1.00 88.06 73 ARG A CA 1
ATOM 581 C C . ARG A 1 73 ? -3.459 2.776 -0.099 1.00 88.06 73 ARG A C 1
ATOM 583 O O . ARG A 1 73 ? -4.232 2.910 0.847 1.00 88.06 73 ARG A O 1
ATOM 590 N N . GLU A 1 74 ? -3.336 1.639 -0.774 1.00 87.00 74 GLU A N 1
ATOM 591 C CA . GLU A 1 74 ? -4.037 0.411 -0.394 1.00 87.00 74 GLU A CA 1
ATOM 592 C C . GLU A 1 74 ? -3.619 -0.045 1.011 1.00 87.00 74 GLU A C 1
ATOM 594 O O . GLU A 1 74 ? -4.479 -0.287 1.860 1.00 87.00 74 GLU A O 1
ATOM 599 N N . HIS A 1 75 ? -2.313 -0.068 1.290 1.00 88.25 75 HIS A N 1
ATOM 600 C CA . HIS A 1 75 ? -1.785 -0.411 2.609 1.00 88.25 75 HIS A CA 1
ATOM 601 C C . HIS A 1 75 ? -2.319 0.524 3.704 1.00 88.25 75 HIS A C 1
ATOM 603 O O . HIS A 1 75 ? -2.770 0.067 4.755 1.00 88.25 75 HIS A O 1
ATOM 609 N N . LYS A 1 76 ? -2.342 1.839 3.447 1.00 87.69 76 LYS A N 1
ATOM 610 C CA . LYS A 1 76 ? -2.920 2.816 4.379 1.00 87.69 76 LYS A CA 1
ATOM 611 C C . LYS A 1 76 ? -4.405 2.554 4.637 1.00 87.69 76 LYS A C 1
ATOM 613 O O . LYS A 1 76 ? -4.836 2.594 5.781 1.00 87.69 76 LYS A O 1
ATOM 618 N N . LEU A 1 77 ? -5.190 2.265 3.600 1.00 87.19 77 LEU A N 1
ATOM 619 C CA . LEU A 1 77 ? -6.622 1.989 3.754 1.00 87.19 77 LEU A CA 1
ATOM 620 C C . LEU A 1 77 ? -6.889 0.703 4.544 1.00 87.19 77 LEU A C 1
ATOM 622 O O . LEU A 1 77 ? -7.849 0.660 5.312 1.00 87.19 77 LEU A O 1
ATOM 626 N N . HIS A 1 78 ? -6.035 -0.311 4.381 1.00 87.62 78 HIS A N 1
ATOM 627 C CA . HIS A 1 78 ? -6.050 -1.519 5.202 1.00 87.62 78 HIS A CA 1
ATOM 628 C C . HIS A 1 78 ? -5.789 -1.209 6.675 1.00 87.62 78 HIS A C 1
ATOM 630 O O . HIS A 1 78 ? -6.582 -1.603 7.526 1.00 87.62 78 HIS A O 1
ATOM 636 N N . HIS A 1 79 ? -4.738 -0.440 6.959 1.00 88.75 79 HIS A N 1
ATOM 637 C CA . HIS A 1 79 ? -4.440 0.009 8.314 1.00 88.75 79 HIS A CA 1
ATOM 638 C C . HIS A 1 79 ? -5.616 0.793 8.920 1.00 88.75 79 HIS A C 1
ATOM 640 O O . HIS A 1 79 ? -6.075 0.477 10.013 1.00 88.75 79 HIS A O 1
ATOM 646 N N . ASP A 1 80 ? -6.169 1.761 8.183 1.00 85.19 80 ASP A N 1
ATOM 647 C CA . ASP A 1 80 ? -7.319 2.554 8.632 1.00 85.19 80 ASP A CA 1
ATOM 648 C C . ASP A 1 80 ? -8.541 1.669 8.938 1.00 85.19 80 ASP A C 1
ATOM 650 O O . ASP A 1 80 ? -9.266 1.922 9.899 1.00 85.19 80 ASP A O 1
ATOM 654 N N . ARG A 1 81 ? -8.784 0.621 8.139 1.00 88.69 81 ARG A N 1
ATOM 655 C CA . ARG A 1 81 ? -9.868 -0.341 8.383 1.00 88.69 81 ARG A CA 1
ATOM 656 C C . ARG A 1 81 ? -9.660 -1.100 9.689 1.00 88.69 81 ARG A C 1
ATOM 658 O O 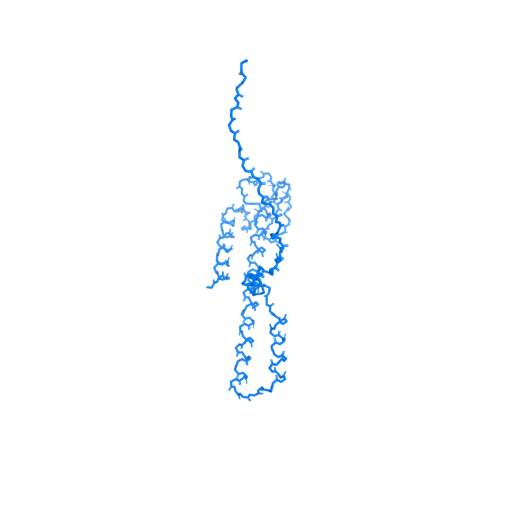. ARG A 1 81 ? -10.610 -1.250 10.454 1.00 88.69 81 ARG A O 1
ATOM 665 N N . ASP A 1 82 ? -8.451 -1.588 9.930 1.00 88.00 82 ASP A N 1
ATOM 666 C CA . ASP A 1 82 ? -8.148 -2.372 11.127 1.00 88.00 82 ASP A CA 1
ATOM 667 C C . ASP A 1 82 ? -8.267 -1.514 12.395 1.00 88.00 82 ASP A C 1
ATOM 669 O O . ASP A 1 82 ? -8.828 -1.967 13.393 1.00 88.00 82 ASP A O 1
ATOM 673 N N . GLU A 1 83 ? -7.846 -0.250 12.332 1.00 86.38 83 GLU A N 1
ATOM 674 C CA . GLU A 1 83 ? -8.028 0.722 13.415 1.00 86.38 83 GLU A CA 1
ATOM 675 C C . GLU A 1 83 ? -9.511 1.010 13.699 1.00 86.38 83 GLU A C 1
ATOM 677 O O . GLU A 1 83 ? -9.932 1.028 14.857 1.00 86.38 83 GLU A O 1
ATOM 682 N N . LEU A 1 84 ? -10.338 1.163 12.658 1.00 86.19 84 LEU A N 1
ATOM 683 C CA . LEU A 1 84 ? -11.787 1.339 12.816 1.00 86.19 84 LEU A CA 1
ATOM 684 C C . LEU A 1 84 ? -12.447 0.126 13.480 1.00 86.19 84 LEU A C 1
ATOM 686 O O . LEU A 1 84 ? -13.284 0.290 14.367 1.00 86.19 84 LEU A O 1
ATOM 690 N N . LEU A 1 85 ? -12.063 -1.090 13.081 1.00 87.69 85 LEU A N 1
ATOM 691 C CA . LEU A 1 85 ? -12.587 -2.321 13.677 1.00 87.69 85 LEU A CA 1
ATOM 692 C C . LEU A 1 85 ? -12.166 -2.467 15.145 1.00 87.69 85 LEU A C 1
ATOM 694 O O . LEU A 1 85 ? -12.977 -2.880 15.976 1.00 87.69 85 LEU A O 1
ATOM 698 N N . ARG A 1 86 ? -10.923 -2.101 15.482 1.00 86.75 86 ARG A N 1
ATOM 699 C CA . ARG A 1 86 ? -10.438 -2.084 16.872 1.00 86.75 86 ARG A CA 1
ATOM 700 C C . ARG A 1 86 ? -11.218 -1.095 17.728 1.00 86.75 86 ARG A C 1
ATOM 702 O O . ARG A 1 86 ? -11.625 -1.458 18.831 1.00 86.75 86 ARG A O 1
ATOM 709 N N . LEU A 1 87 ? -11.452 0.117 17.223 1.00 84.19 87 LEU A N 1
ATOM 710 C CA . LEU A 1 87 ? -12.248 1.113 17.933 1.00 84.19 87 LEU A CA 1
ATOM 711 C C . LEU A 1 87 ? -13.682 0.619 18.148 1.00 84.19 87 LEU A C 1
ATOM 713 O O . LEU A 1 87 ? -14.178 0.690 19.268 1.00 84.19 87 LEU A O 1
ATOM 717 N N . GLN A 1 88 ? -14.324 0.075 17.109 1.00 84.31 88 GLN A N 1
ATOM 718 C CA . GLN A 1 88 ? -15.689 -0.449 17.202 1.00 84.31 88 GLN A CA 1
ATOM 719 C C . GLN A 1 88 ? -15.796 -1.523 18.290 1.00 84.31 88 GLN A C 1
ATOM 721 O O . GLN A 1 88 ? -16.646 -1.419 19.169 1.00 84.31 88 GLN A O 1
ATOM 726 N N . LYS A 1 89 ? -14.865 -2.487 18.303 1.00 88.56 89 LYS A N 1
ATOM 727 C CA . LYS A 1 89 ? -14.809 -3.537 19.329 1.00 88.56 89 LYS A CA 1
ATOM 728 C C . LYS A 1 89 ? -14.686 -2.963 20.741 1.00 88.56 89 LYS A C 1
ATOM 730 O O . LYS A 1 89 ? -15.395 -3.410 21.632 1.00 88.56 89 LYS A O 1
ATOM 735 N N . ARG A 1 90 ? -13.828 -1.957 20.945 1.00 81.50 90 ARG A N 1
ATOM 736 C CA . ARG A 1 90 ? -13.670 -1.299 22.254 1.00 81.50 90 ARG A CA 1
ATOM 737 C C . ARG A 1 90 ? -14.922 -0.539 22.685 1.00 81.50 90 ARG A C 1
ATOM 739 O O . ARG A 1 90 ? -15.266 -0.570 23.858 1.00 81.50 90 ARG A O 1
ATOM 746 N N . VAL A 1 91 ? -15.602 0.138 21.758 1.00 83.31 91 VAL A N 1
ATOM 747 C CA . VAL A 1 91 ? -16.873 0.824 22.042 1.00 83.31 91 VAL A CA 1
ATOM 748 C C . VAL A 1 91 ? -17.961 -0.181 22.414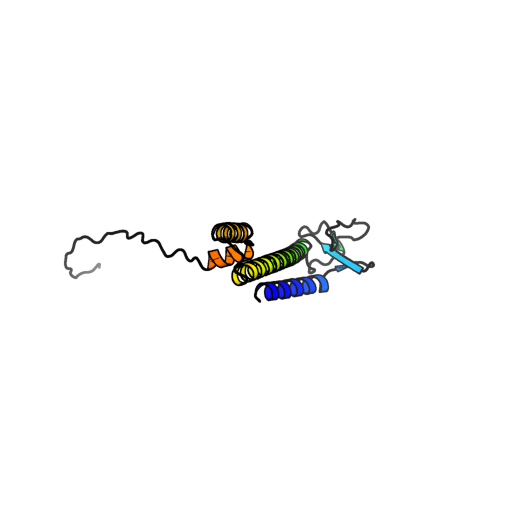 1.00 83.31 91 VAL A C 1
ATOM 750 O O . VAL A 1 91 ? -18.730 0.072 23.339 1.00 83.31 91 VAL A O 1
ATOM 753 N N . ASP A 1 92 ? -18.022 -1.320 21.729 1.00 82.94 92 ASP A N 1
ATOM 754 C CA . ASP A 1 92 ? -18.990 -2.372 22.034 1.00 82.94 92 ASP A CA 1
ATOM 755 C C . ASP A 1 92 ? -18.695 -3.027 23.394 1.00 82.94 92 ASP A C 1
ATOM 757 O O . ASP A 1 92 ? -19.602 -3.161 24.212 1.00 82.94 92 ASP A O 1
ATOM 761 N N . GLU A 1 93 ? -17.427 -3.324 23.698 1.00 84.19 93 GLU A N 1
ATOM 762 C CA . GLU A 1 93 ? -16.992 -3.809 25.019 1.00 84.19 93 GLU A CA 1
ATOM 763 C C . GLU A 1 93 ? -17.334 -2.804 26.133 1.00 84.19 93 GLU A C 1
ATOM 765 O O . GLU A 1 93 ? -17.892 -3.182 27.163 1.00 84.19 93 GLU A O 1
ATOM 770 N N . ALA A 1 94 ? -17.076 -1.513 25.902 1.00 79.56 94 ALA A N 1
ATOM 771 C CA . ALA A 1 94 ? -17.413 -0.433 26.825 1.00 79.56 94 ALA A CA 1
ATOM 772 C C . ALA A 1 94 ? -18.920 -0.351 27.116 1.00 79.56 94 ALA A C 1
ATOM 774 O O . ALA A 1 94 ? -19.332 -0.169 28.263 1.00 79.56 94 ALA A O 1
ATOM 775 N N . ARG A 1 95 ? -19.751 -0.491 26.076 1.00 78.00 95 ARG A N 1
ATOM 776 C CA . ARG A 1 95 ? -21.215 -0.500 26.202 1.00 78.00 95 ARG A CA 1
ATOM 777 C C . ARG A 1 95 ? -21.699 -1.717 26.971 1.00 78.00 95 ARG A C 1
ATOM 779 O O . ARG A 1 95 ? -22.513 -1.567 27.874 1.00 78.00 95 ARG A O 1
ATOM 786 N N . GLU A 1 96 ? -21.162 -2.895 26.672 1.00 83.00 96 GLU A N 1
ATOM 787 C CA . GLU A 1 96 ? -21.510 -4.109 27.406 1.00 83.00 96 GLU A CA 1
ATOM 788 C C . GLU A 1 96 ? -21.153 -4.023 28.893 1.00 83.00 96 GLU A C 1
ATOM 790 O O . GLU A 1 96 ? -21.921 -4.487 29.737 1.00 83.00 96 GLU A O 1
ATOM 795 N N . GLU A 1 97 ? -19.987 -3.470 29.236 1.00 78.44 97 GLU A N 1
ATOM 796 C CA . GLU A 1 97 ? -19.601 -3.272 30.635 1.00 78.44 97 GLU A CA 1
ATOM 797 C C . GLU A 1 97 ? -20.543 -2.275 31.340 1.00 78.44 97 GLU A C 1
ATOM 799 O O . GLU A 1 97 ? -20.901 -2.486 32.505 1.00 78.44 97 GLU A O 1
ATOM 804 N N . LEU A 1 98 ? -20.987 -1.228 30.631 1.00 75.44 98 LEU A N 1
ATOM 805 C CA . LEU A 1 98 ? -21.922 -0.225 31.143 1.00 75.44 98 LEU A CA 1
ATOM 806 C C . LEU A 1 98 ? -23.313 -0.824 31.391 1.00 75.44 98 LEU A C 1
ATOM 808 O O . LEU A 1 98 ? -23.868 -0.650 32.477 1.00 75.44 98 LEU A O 1
ATOM 812 N N . ASP A 1 99 ? -23.844 -1.572 30.421 1.00 76.38 99 ASP A N 1
ATOM 813 C CA . ASP A 1 99 ? -25.159 -2.222 30.497 1.00 76.38 99 ASP A CA 1
ATOM 814 C C . ASP A 1 99 ? -25.218 -3.298 31.590 1.00 76.38 99 ASP A C 1
ATOM 816 O O . ASP A 1 99 ? -26.254 -3.498 32.225 1.00 76.38 99 ASP A O 1
ATOM 820 N N . LYS A 1 100 ? -24.090 -3.959 31.882 1.00 78.50 100 LYS A N 1
ATOM 821 C CA . LYS A 1 100 ? -23.970 -4.904 33.007 1.00 78.50 100 LYS A CA 1
ATOM 822 C C . LYS A 1 100 ? -23.960 -4.205 34.378 1.00 78.50 100 LYS A C 1
ATOM 824 O O . LYS A 1 100 ? -23.866 -4.885 35.399 1.00 78.50 100 LYS A O 1
ATOM 829 N N . GLY A 1 101 ? -24.051 -2.870 34.424 1.00 65.88 101 GLY A N 1
ATOM 830 C CA . GLY A 1 101 ? -24.089 -2.073 35.656 1.00 65.88 101 GLY A CA 1
ATOM 831 C C . GLY A 1 101 ? -22.776 -2.092 36.448 1.00 65.88 101 GLY A C 1
ATOM 832 O O . GLY A 1 101 ? -22.765 -1.745 37.627 1.00 65.88 101 GLY A O 1
ATOM 833 N N . GLY A 1 102 ? -21.675 -2.527 35.824 1.00 59.09 102 GLY A N 1
ATOM 834 C CA . GLY A 1 102 ? -20.403 -2.819 36.494 1.00 59.09 102 GLY A CA 1
ATOM 835 C C . GLY A 1 102 ? -19.410 -1.655 36.558 1.00 59.09 102 GLY A C 1
ATOM 836 O O . GLY A 1 102 ? -18.326 -1.819 37.121 1.00 59.09 102 GLY A O 1
ATOM 837 N N . ILE A 1 103 ? -19.735 -0.491 35.987 1.00 62.34 103 ILE A N 1
ATOM 838 C CA . ILE A 1 103 ? -18.785 0.619 35.836 1.00 62.34 103 ILE A CA 1
ATOM 839 C C . ILE A 1 103 ? -19.137 1.774 36.781 1.00 62.34 103 ILE A C 1
ATOM 841 O O . ILE A 1 103 ? -20.253 2.286 36.779 1.00 62.34 103 ILE A O 1
ATOM 845 N N . SER A 1 104 ? -18.165 2.218 37.582 1.00 66.94 104 SER A N 1
ATOM 846 C CA . SER A 1 104 ? -18.275 3.460 38.358 1.00 66.94 104 SER A CA 1
ATOM 847 C C . SER A 1 104 ? -18.035 4.682 37.463 1.00 66.94 104 SER A C 1
ATOM 849 O O . SER A 1 104 ? -17.284 4.593 36.497 1.00 66.94 104 SER A O 1
ATOM 851 N N . SER A 1 105 ? -18.598 5.849 37.804 1.00 68.31 105 SER A N 1
ATOM 852 C CA . SER A 1 105 ? -18.425 7.094 37.021 1.00 68.31 105 SER A CA 1
ATOM 853 C C . SER A 1 105 ? -16.962 7.378 36.648 1.00 68.31 105 SER A C 1
ATOM 855 O O . SER A 1 105 ? -16.673 7.730 35.515 1.00 68.31 105 SER A O 1
ATOM 857 N N . LYS A 1 106 ? -16.025 7.107 37.566 1.00 70.75 106 LYS A N 1
ATOM 858 C CA . LYS A 1 106 ? -14.583 7.268 37.334 1.00 70.75 106 LYS A CA 1
ATOM 859 C C . LYS A 1 106 ? -14.056 6.389 36.194 1.00 70.75 106 LYS A C 1
ATOM 861 O O . LYS A 1 106 ? -13.243 6.832 35.398 1.00 70.75 106 LYS A O 1
ATOM 866 N N . ARG A 1 107 ? -14.521 5.142 36.109 1.00 65.94 107 ARG A N 1
ATOM 867 C CA . A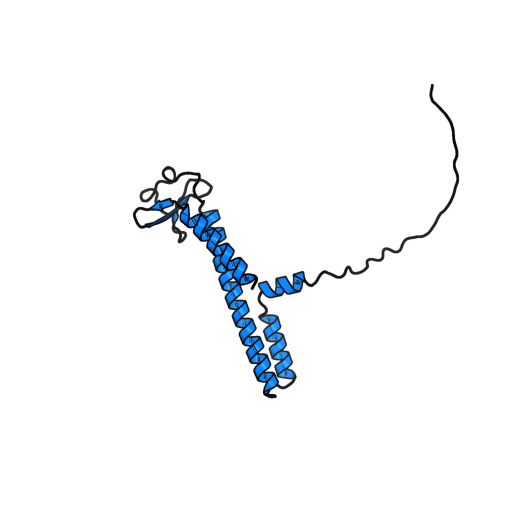RG A 1 107 ? -14.093 4.200 35.070 1.00 65.94 107 ARG A CA 1
ATOM 868 C C . ARG A 1 107 ? -14.766 4.485 33.724 1.00 65.94 107 ARG A C 1
ATOM 870 O O . ARG A 1 107 ? -14.192 4.162 32.696 1.00 65.94 107 ARG A O 1
ATOM 877 N N . LEU A 1 108 ? -15.928 5.138 33.730 1.00 69.94 108 LEU A N 1
ATOM 878 C CA . LEU A 1 108 ? -16.556 5.726 32.542 1.00 69.94 108 LEU A CA 1
ATOM 879 C C . LEU A 1 108 ? -15.725 6.891 31.983 1.00 69.94 108 LEU A C 1
ATOM 881 O O . LEU A 1 108 ? -15.488 6.937 30.778 1.00 69.94 108 LEU A O 1
ATOM 885 N N . ASP A 1 109 ? -15.255 7.791 32.851 1.00 75.38 109 ASP A N 1
ATOM 886 C CA . ASP A 1 109 ? -14.387 8.908 32.460 1.00 75.38 109 ASP A CA 1
ATOM 887 C C . ASP A 1 109 ? -13.040 8.413 31.906 1.00 75.38 109 ASP A C 1
ATOM 889 O O . ASP A 1 109 ? -12.614 8.858 30.839 1.00 75.38 109 ASP A O 1
ATOM 893 N N . ASP A 1 110 ? -12.407 7.439 32.573 1.00 78.19 110 ASP A N 1
ATOM 894 C CA . ASP A 1 110 ? -11.155 6.821 32.111 1.00 78.19 110 ASP A CA 1
ATOM 895 C C . ASP A 1 110 ? -11.336 6.145 30.736 1.00 78.19 110 ASP A C 1
ATOM 897 O O . ASP A 1 110 ? -10.529 6.334 29.825 1.00 78.19 110 ASP A O 1
ATOM 901 N N . LEU A 1 111 ? -12.440 5.414 30.550 1.00 71.81 111 LEU A N 1
ATOM 902 C CA . LEU A 1 111 ? -12.766 4.734 29.295 1.00 71.81 111 LEU A CA 1
ATOM 903 C C . LEU A 1 111 ? -13.069 5.725 28.166 1.00 71.81 111 LEU A C 1
ATOM 905 O O . LEU A 1 111 ? -12.633 5.524 27.034 1.00 71.81 111 LEU A O 1
ATOM 909 N N . SER A 1 112 ? -13.768 6.821 28.469 1.00 73.50 112 SER A N 1
ATOM 910 C CA . SER A 1 112 ? -14.009 7.903 27.514 1.00 73.50 112 SER A CA 1
ATOM 911 C C . SER A 1 112 ? -12.702 8.588 27.107 1.00 73.50 112 SER A C 1
ATOM 913 O O . SER A 1 112 ? -12.499 8.861 25.924 1.00 73.50 112 SER A O 1
ATOM 915 N N . ALA A 1 113 ? -11.793 8.833 28.055 1.00 79.06 113 ALA A N 1
ATOM 916 C CA . ALA A 1 113 ? -10.489 9.428 27.781 1.00 79.06 1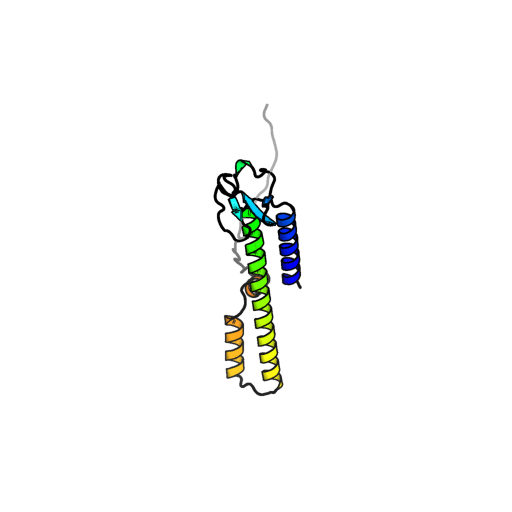13 ALA A CA 1
ATOM 917 C C . ALA A 1 113 ? -9.602 8.508 26.925 1.00 79.06 113 ALA A C 1
ATOM 919 O O . ALA A 1 113 ? -8.966 8.977 25.979 1.00 79.06 113 ALA A O 1
ATOM 920 N N . ASP A 1 114 ? -9.596 7.202 27.201 1.00 76.00 114 ASP A N 1
ATOM 921 C CA . ASP A 1 114 ? -8.861 6.219 26.400 1.00 76.00 114 ASP A CA 1
ATOM 922 C C . ASP A 1 114 ? -9.439 6.090 24.980 1.00 76.00 114 ASP A C 1
ATOM 924 O O . ASP A 1 114 ? -8.683 6.093 24.007 1.00 76.00 114 ASP A O 1
ATOM 928 N N . LEU A 1 115 ? -10.769 6.062 24.830 1.00 75.62 115 LEU A N 1
ATOM 929 C CA . LEU A 1 115 ? -11.430 6.048 23.517 1.00 75.62 115 LEU A CA 1
ATOM 930 C C . LEU A 1 115 ? -11.150 7.321 22.709 1.00 75.62 115 LEU A C 1
ATOM 932 O O . LEU A 1 115 ? -11.014 7.263 21.486 1.00 75.62 115 LEU A O 1
ATOM 936 N N . GLN A 1 116 ? -11.051 8.469 23.379 1.00 75.94 116 GLN A N 1
ATOM 937 C CA . GLN A 1 116 ? -10.746 9.742 22.736 1.00 75.94 116 GLN A CA 1
ATOM 938 C C . GLN A 1 116 ? -9.262 9.856 22.356 1.00 75.94 116 GLN A C 1
ATOM 940 O O . GLN A 1 116 ? -8.950 10.409 21.301 1.00 75.94 116 GLN A O 1
ATOM 945 N N . ARG A 1 117 ? -8.350 9.295 23.165 1.00 78.12 117 ARG A N 1
ATOM 946 C CA . ARG A 1 117 ? -6.910 9.228 22.864 1.00 78.12 117 ARG A CA 1
ATOM 947 C C . ARG A 1 117 ? -6.613 8.303 21.688 1.00 78.12 117 ARG A C 1
ATOM 949 O O . ARG A 1 117 ? -5.832 8.668 20.815 1.00 78.12 117 ARG A O 1
ATOM 956 N N . ASP A 1 118 ? -7.243 7.134 21.659 1.00 73.12 118 ASP A N 1
ATOM 957 C CA . ASP A 1 118 ? -7.008 6.108 20.637 1.00 73.12 118 ASP A CA 1
ATOM 958 C C . ASP A 1 118 ? -7.914 6.289 19.403 1.00 73.12 118 ASP A C 1
ATOM 960 O O . ASP A 1 118 ? -8.081 5.380 18.590 1.00 73.12 118 ASP A O 1
ATOM 964 N N . MET A 1 119 ? -8.518 7.470 19.248 1.00 77.62 119 MET A N 1
ATOM 965 C CA . MET A 1 119 ? -9.381 7.783 18.119 1.00 77.62 119 MET A CA 1
ATOM 966 C C . MET A 1 119 ? -8.569 7.804 16.810 1.00 77.62 119 MET A C 1
ATOM 968 O O . MET A 1 119 ? -7.676 8.644 16.671 1.00 77.62 119 MET A O 1
ATOM 972 N N . PRO A 1 120 ? -8.887 6.957 15.812 1.00 75.25 120 PRO A N 1
ATOM 973 C CA . PRO A 1 120 ? -8.131 6.889 14.568 1.00 75.25 120 PRO A CA 1
ATOM 974 C C . PRO A 1 120 ? -8.217 8.189 13.772 1.00 75.25 120 PRO A C 1
ATOM 976 O O . PRO A 1 120 ? -9.274 8.820 13.696 1.00 75.25 120 PRO A O 1
ATOM 979 N N . GLU A 1 121 ? -7.135 8.541 13.076 1.00 74.56 121 GLU A N 1
ATOM 980 C CA . GLU A 1 121 ? -7.054 9.760 12.260 1.00 74.56 121 GLU A CA 1
ATOM 9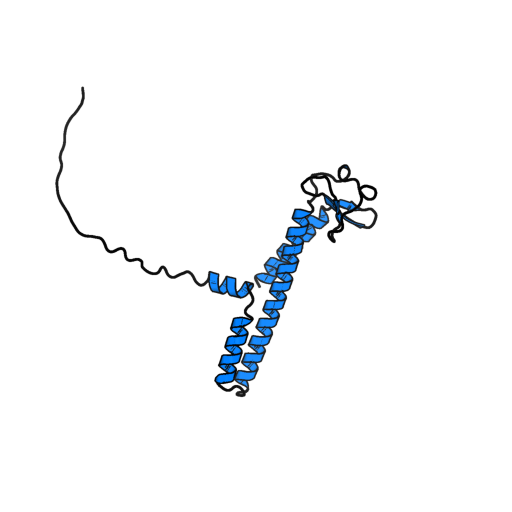81 C C . GLU A 1 121 ? -8.195 9.845 11.226 1.00 74.56 121 GLU A C 1
ATOM 983 O O . GLU A 1 121 ? -8.735 10.916 10.963 1.00 74.56 121 GLU A O 1
ATOM 988 N N . ALA A 1 122 ? -8.619 8.710 10.660 1.00 68.69 122 ALA A N 1
ATOM 989 C CA . ALA A 1 122 ? -9.742 8.649 9.724 1.00 68.69 122 ALA A CA 1
ATOM 990 C C . ALA A 1 122 ? -11.072 9.122 10.346 1.00 68.69 122 ALA A C 1
ATOM 992 O O . ALA A 1 122 ? -11.862 9.784 9.669 1.00 68.69 122 ALA A O 1
ATOM 993 N N . VAL A 1 123 ? -11.300 8.821 11.629 1.00 72.06 123 VAL A N 1
ATOM 994 C CA . VAL A 1 123 ? -12.469 9.274 12.402 1.00 72.06 123 VAL A CA 1
ATOM 995 C C . VAL A 1 123 ? -12.296 10.733 12.810 1.00 72.06 123 VAL A C 1
ATOM 997 O O . VAL A 1 123 ? -13.220 11.525 12.638 1.00 72.06 123 VAL A O 1
ATOM 1000 N N . GLN A 1 124 ? -11.097 11.121 13.256 1.00 76.06 124 GLN A N 1
ATOM 1001 C CA . GLN A 1 124 ? -10.782 12.513 13.592 1.00 76.06 124 GLN A CA 1
ATOM 1002 C C . GLN A 1 124 ? -11.014 13.450 12.402 1.00 76.06 124 GLN A C 1
ATOM 1004 O O . GLN A 1 124 ? -11.621 14.502 12.561 1.00 76.06 124 GLN A O 1
ATOM 1009 N N . ARG A 1 125 ? -10.602 13.061 11.187 1.00 73.56 125 ARG A N 1
ATOM 1010 C CA . ARG A 1 125 ? -10.850 13.843 9.964 1.00 73.56 125 ARG A CA 1
ATOM 1011 C C . ARG A 1 125 ? -12.336 13.973 9.635 1.00 73.56 125 ARG A C 1
ATOM 1013 O O . ARG A 1 125 ? -12.732 14.991 9.078 1.00 73.56 125 ARG A O 1
ATOM 1020 N N . LYS A 1 126 ? -13.155 12.965 9.953 1.00 70.06 126 LYS A N 1
ATOM 1021 C CA . LYS A 1 126 ? -14.616 13.039 9.786 1.00 70.06 126 LYS A CA 1
ATOM 1022 C C . LYS A 1 126 ? -15.233 13.997 10.802 1.00 70.06 126 LYS A C 1
ATOM 1024 O O . LYS A 1 126 ? -15.953 14.898 10.400 1.00 70.06 126 LYS A O 1
ATOM 1029 N N . LEU A 1 127 ? -14.855 13.882 12.075 1.00 66.56 127 LEU A N 1
ATOM 1030 C CA . LEU A 1 127 ? -15.287 14.799 13.137 1.00 66.56 127 LEU A CA 1
ATOM 1031 C C . LEU A 1 127 ? -14.857 16.247 12.865 1.00 66.56 127 LEU A C 1
ATOM 1033 O O . LEU A 1 127 ? -15.654 17.164 13.025 1.00 66.56 127 LEU A O 1
ATOM 1037 N N . ALA A 1 128 ? -13.624 16.457 12.403 1.00 65.56 128 ALA A N 1
ATOM 1038 C CA . ALA A 1 128 ? -13.114 17.773 12.026 1.00 65.56 128 ALA A CA 1
ATOM 1039 C C . ALA A 1 128 ? -13.763 18.320 10.742 1.00 65.56 128 ALA A C 1
ATOM 1041 O O . ALA A 1 128 ? -13.881 19.529 10.591 1.00 65.56 128 ALA A O 1
ATOM 1042 N N . GLY A 1 129 ? -14.189 17.448 9.823 1.00 55.69 129 GLY A N 1
ATOM 1043 C CA . GLY A 1 129 ? -14.928 17.827 8.617 1.00 55.69 129 GLY A CA 1
ATOM 1044 C C . GLY A 1 129 ? -16.386 18.218 8.885 1.00 55.69 129 GLY A C 1
ATOM 1045 O O . GLY A 1 129 ? -16.914 19.062 8.168 1.00 55.69 129 GLY A O 1
ATOM 1046 N N . ASP A 1 130 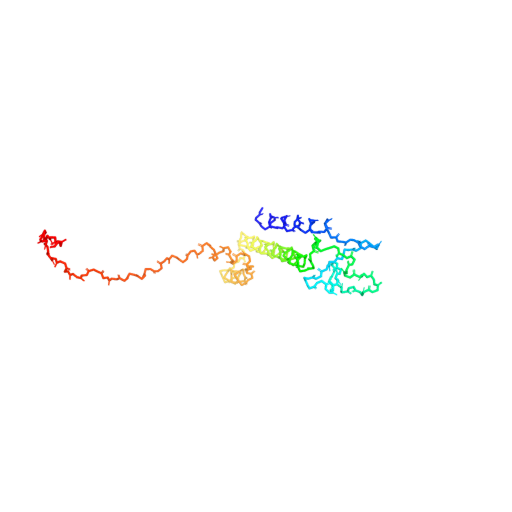? -17.012 17.651 9.923 1.00 48.62 130 ASP A N 1
ATOM 1047 C CA . ASP A 1 130 ? -18.343 18.052 10.410 1.00 48.62 130 ASP A CA 1
ATOM 1048 C C . ASP A 1 130 ? -18.293 19.277 11.341 1.00 48.62 130 ASP A C 1
ATOM 1050 O O . ASP A 1 130 ? -19.266 20.029 11.441 1.00 48.62 130 ASP A O 1
ATOM 1054 N N . GLN A 1 131 ? -17.145 19.554 11.970 1.00 40.47 131 GLN A N 1
ATOM 1055 C CA . GLN A 1 131 ? -16.874 20.850 12.593 1.00 40.47 131 GLN A CA 1
ATOM 1056 C C . GLN A 1 131 ? -16.551 21.887 11.519 1.00 40.47 131 GLN A C 1
ATOM 1058 O O . GLN A 1 131 ? -15.427 22.362 11.371 1.00 40.47 131 GLN A O 1
ATOM 1063 N N . THR A 1 132 ? -17.589 22.302 10.795 1.00 36.78 132 THR A N 1
ATOM 1064 C CA . THR A 1 132 ? -17.586 23.641 10.207 1.00 36.78 132 THR A CA 1
ATOM 1065 C C . THR A 1 132 ? -17.260 24.594 11.360 1.00 36.78 132 THR A C 1
ATOM 1067 O O . THR A 1 132 ? -17.994 24.565 12.354 1.00 36.78 132 THR A O 1
ATOM 1070 N N . PRO A 1 133 ? -16.195 25.414 11.310 1.00 38.75 133 PRO A N 1
ATOM 1071 C CA . PRO A 1 133 ? -16.097 26.516 12.245 1.00 38.75 133 PRO A CA 1
ATOM 1072 C C . PRO A 1 133 ? -17.336 27.363 11.976 1.00 38.75 133 PRO A C 1
ATOM 1074 O O . PRO A 1 133 ? -17.434 28.024 10.941 1.00 38.75 133 PRO A O 1
ATOM 1077 N N . ALA A 1 134 ? -18.325 27.270 12.869 1.00 35.62 134 ALA A N 1
ATOM 1078 C CA . ALA A 1 134 ? -19.379 28.254 12.955 1.00 35.62 134 ALA A CA 1
ATOM 1079 C C . ALA A 1 134 ? -18.640 29.582 12.998 1.00 35.62 134 ALA A C 1
ATOM 1081 O O . ALA A 1 134 ? -17.830 29.805 13.898 1.00 35.62 134 ALA A O 1
ATOM 1082 N N . ALA A 1 135 ? -18.810 30.360 11.932 1.00 38.50 135 ALA A N 1
ATOM 1083 C CA . ALA A 1 135 ? -18.153 31.627 11.739 1.00 38.50 135 ALA A CA 1
ATOM 1084 C C . ALA A 1 135 ? -18.337 32.440 13.019 1.00 38.50 135 ALA A C 1
ATOM 1086 O O . ALA A 1 135 ? -19.422 32.956 13.283 1.00 38.50 135 ALA A O 1
ATOM 1087 N N . THR A 1 136 ? -17.285 32.495 13.838 1.00 36.53 136 THR A N 1
ATOM 1088 C CA . THR A 1 136 ? -17.210 33.425 14.949 1.00 36.53 136 THR A CA 1
ATOM 1089 C C . THR A 1 136 ? -17.340 34.793 14.319 1.00 36.53 136 THR A C 1
ATOM 1091 O O . THR A 1 136 ? -16.466 35.244 13.578 1.00 36.53 136 THR A O 1
ATOM 1094 N N . GLU A 1 137 ? -18.496 35.392 14.571 1.00 45.53 137 GLU A N 1
ATOM 1095 C CA . GLU A 1 137 ? -18.845 36.763 14.280 1.00 45.53 137 GLU A CA 1
ATOM 1096 C C . GLU A 1 137 ? -17.682 37.697 14.642 1.00 45.53 137 GLU A C 1
ATOM 1098 O O . GLU A 1 137 ? -17.564 38.170 15.769 1.00 45.53 137 GLU A O 1
ATOM 1103 N N . ALA A 1 138 ? -16.861 38.059 13.661 1.00 38.19 138 ALA A N 1
ATOM 1104 C CA . ALA A 1 138 ? -16.239 39.369 13.656 1.00 38.19 138 ALA A CA 1
ATOM 1105 C C . ALA A 1 138 ? -17.276 40.333 13.072 1.00 38.19 138 ALA A C 1
ATOM 1107 O O . ALA A 1 138 ? -17.234 40.710 11.902 1.00 38.19 138 ALA A O 1
ATOM 1108 N N . ARG A 1 139 ? -18.253 40.700 13.911 1.00 38.59 139 ARG A N 1
ATOM 1109 C CA . ARG A 1 139 ? -19.044 41.919 13.741 1.00 38.59 139 ARG A CA 1
ATOM 1110 C C . ARG A 1 139 ? -18.073 43.098 13.730 1.00 38.59 139 ARG A C 1
ATOM 1112 O O . ARG A 1 139 ? -17.813 43.714 14.760 1.00 38.59 139 ARG A O 1
ATOM 1119 N N . SER A 1 140 ? -17.544 43.431 12.560 1.00 39.28 140 SER A N 1
ATOM 1120 C CA . SER A 1 140 ? -17.030 44.767 12.291 1.00 39.28 140 SER A CA 1
ATOM 1121 C C . SER A 1 140 ? -18.236 45.696 12.202 1.00 39.28 140 SER A C 1
ATOM 1123 O O . SER A 1 140 ? -18.831 45.914 11.151 1.00 39.28 140 SER A O 1
ATOM 1125 N N . VAL A 1 141 ? -18.641 46.178 13.370 1.00 44.22 141 VAL A N 1
ATOM 1126 C CA . VAL A 1 141 ? -19.441 47.383 13.552 1.00 44.22 141 VAL A CA 1
ATOM 1127 C C . VAL A 1 141 ? -18.819 48.532 12.762 1.00 44.22 141 VAL A C 1
ATOM 1129 O O . VAL A 1 141 ? -17.849 49.110 13.229 1.00 44.22 141 VAL A O 1
ATOM 1132 N N . THR A 1 142 ? -19.420 48.892 11.626 1.00 49.16 142 THR A N 1
ATOM 1133 C CA . THR A 1 142 ? -19.526 50.295 11.192 1.00 49.16 142 THR A CA 1
ATOM 1134 C C . THR A 1 142 ? -20.748 50.453 10.284 1.00 49.16 142 THR A C 1
ATOM 1136 O O . THR A 1 142 ? -20.721 50.025 9.132 1.00 49.16 142 THR A O 1
ATOM 1139 N N . PRO A 1 143 ? -21.824 51.100 10.762 1.00 43.53 143 PRO A N 1
ATOM 1140 C CA . PRO A 1 143 ? -22.422 52.112 9.902 1.00 43.53 143 PRO A CA 1
ATOM 1141 C C . PRO A 1 143 ? -22.826 53.345 10.713 1.00 43.53 143 PRO A C 1
ATOM 1143 O O . PRO A 1 143 ? -23.917 53.436 11.267 1.00 43.53 143 PRO A O 1
ATOM 1146 N N . GLY A 1 144 ? -21.945 54.334 10.729 1.00 38.22 144 GLY A N 1
ATOM 1147 C CA . GLY A 1 144 ? -22.328 55.737 10.820 1.00 38.22 144 GLY A CA 1
ATOM 1148 C C . GLY A 1 144 ? -21.374 56.524 9.927 1.00 38.22 144 GLY A C 1
ATOM 1149 O O . GLY A 1 144 ? -20.221 56.140 9.790 1.00 38.22 144 GLY A O 1
ATOM 1150 N N . GLN A 1 145 ? -21.726 57.609 9.258 1.00 39.28 145 GLN A N 1
ATOM 1151 C CA . GLN A 1 145 ? -22.975 58.330 9.054 1.00 39.28 145 GLN A CA 1
ATOM 1152 C C . GLN A 1 145 ? -22.588 59.481 8.101 1.00 39.28 145 GLN A C 1
ATOM 1154 O O . GLN A 1 145 ? -21.502 60.038 8.238 1.00 39.28 145 GLN A O 1
ATOM 1159 N N . GLY A 1 146 ? -23.463 59.847 7.159 1.00 41.28 146 GLY A N 1
ATOM 1160 C CA . GLY A 1 146 ? -23.304 61.000 6.251 1.00 41.28 146 GLY A CA 1
ATOM 1161 C C . GLY A 1 146 ? -23.504 60.568 4.798 1.00 41.28 146 GLY A C 1
ATOM 1162 O O . GLY A 1 146 ? -22.583 60.075 4.171 1.00 41.28 146 GLY A O 1
ATOM 1163 N N . MET A 1 147 ? -24.706 60.521 4.223 1.00 42.16 147 MET A N 1
ATOM 1164 C CA . MET A 1 147 ? -25.773 61.523 4.125 1.00 42.16 147 MET A CA 1
ATOM 1165 C C . MET A 1 147 ? -25.375 62.788 3.337 1.00 42.16 147 MET A C 1
ATOM 1167 O O . MET A 1 147 ? -24.659 63.641 3.849 1.00 42.16 147 MET A O 1
ATOM 1171 N N . ARG A 1 148 ? -26.065 62.933 2.186 1.00 40.16 148 ARG A N 1
ATOM 1172 C CA . ARG A 1 148 ? -26.371 64.146 1.385 1.00 40.16 148 ARG A CA 1
ATOM 1173 C C . ARG A 1 148 ? -25.266 64.568 0.387 1.00 40.16 148 ARG A C 1
ATOM 1175 O O . ARG A 1 148 ? -24.098 64.465 0.704 1.00 40.16 148 ARG A O 1
ATOM 1182 N N . ALA A 1 149 ? -25.541 65.047 -0.829 1.00 44.06 149 ALA A N 1
ATOM 1183 C CA . ALA A 1 149 ? -26.774 65.536 -1.448 1.00 44.06 149 ALA A CA 1
ATOM 1184 C C . ALA A 1 149 ? -26.655 65.535 -2.999 1.00 44.06 149 ALA A C 1
ATOM 1186 O O . ALA A 1 149 ? -25.568 65.746 -3.518 1.00 44.06 149 ALA A O 1
ATOM 1187 N N . THR A 1 150 ? -27.791 65.322 -3.680 1.00 46.97 150 THR A N 1
ATOM 1188 C CA . THR A 1 150 ? -28.313 66.014 -4.893 1.00 46.97 150 THR A CA 1
ATOM 1189 C C . THR A 1 150 ? -27.404 66.315 -6.108 1.00 46.97 150 THR A C 1
ATOM 1191 O O . THR A 1 150 ? -26.409 67.014 -5.981 1.00 46.97 150 THR A O 1
ATOM 1194 N N . GLY A 1 151 ? -27.847 65.894 -7.311 1.00 39.28 151 GLY A N 1
ATOM 1195 C CA . GLY A 1 151 ? -27.322 66.307 -8.640 1.00 39.28 151 GLY A CA 1
ATOM 1196 C C . GLY A 1 151 ? -27.544 67.802 -8.981 1.00 39.28 151 GLY A C 1
ATOM 1197 O O . GLY A 1 151 ? -27.777 68.557 -8.038 1.00 39.28 151 GLY A O 1
ATOM 1198 N N . PRO A 1 152 ? -27.574 68.266 -10.265 1.00 52.28 152 PRO A N 1
ATOM 1199 C CA . PRO A 1 152 ? -27.794 67.507 -11.514 1.00 52.28 152 PRO A CA 1
ATOM 1200 C C . PRO A 1 152 ? -27.053 68.016 -12.809 1.00 52.28 152 PRO A C 1
ATOM 1202 O O . PRO A 1 152 ? -26.276 68.957 -12.756 1.00 52.28 152 PRO A O 1
ATOM 1205 N N . VAL A 1 153 ? -27.331 67.345 -13.951 1.00 49.41 153 VAL A N 1
ATOM 1206 C CA . VAL A 1 153 ? -27.273 67.683 -15.418 1.00 49.41 153 VAL A CA 1
ATOM 1207 C C . VAL A 1 153 ? -26.274 68.674 -16.084 1.00 49.41 153 VAL A C 1
ATOM 1209 O O . VAL A 1 153 ? -26.099 69.800 -15.642 1.00 49.41 153 VAL A O 1
ATOM 1212 N N . SER A 1 154 ? -25.888 68.285 -17.324 1.00 45.19 154 SER A N 1
ATOM 1213 C CA . SER A 1 154 ? -25.436 69.082 -18.505 1.00 45.19 154 SER A CA 1
ATOM 1214 C C . SER A 1 154 ? -24.015 69.677 -18.457 1.00 45.19 154 SER A C 1
ATOM 1216 O O . SER A 1 154 ? -23.622 70.235 -17.450 1.00 45.19 154 SER A O 1
ATOM 1218 N N . GLY A 1 155 ? -23.157 69.645 -19.488 1.00 35.97 155 GLY A N 1
ATOM 1219 C CA . GLY A 1 155 ? -23.280 69.434 -20.939 1.00 35.97 155 GLY A CA 1
ATOM 1220 C C . GLY A 1 155 ? -21.870 69.377 -21.599 1.00 35.97 155 GLY A C 1
ATOM 1221 O O . GLY A 1 155 ? -20.900 69.146 -20.885 1.00 35.97 155 GLY A O 1
ATOM 1222 N N . PRO A 1 156 ? -21.738 69.532 -22.933 1.00 54.41 156 PRO A N 1
ATOM 1223 C CA . PRO A 1 156 ? -20.869 68.699 -23.782 1.00 54.41 156 PRO A CA 1
ATOM 1224 C C . PRO A 1 156 ? -19.516 69.324 -24.177 1.00 54.41 156 PRO A C 1
ATOM 1226 O O . PRO A 1 156 ? -19.320 70.529 -24.056 1.00 54.41 156 PRO A O 1
ATOM 1229 N N . SER A 1 157 ? -18.625 68.506 -24.752 1.00 48.12 157 SER A N 1
ATOM 1230 C CA . SER A 1 157 ? -17.482 68.974 -25.550 1.00 48.12 157 SER A CA 1
ATOM 1231 C C . SER A 1 157 ? -17.748 68.762 -27.043 1.00 48.12 157 SER A C 1
ATOM 1233 O O . SER A 1 157 ? -17.771 67.627 -27.518 1.00 48.12 157 SER A O 1
ATOM 1235 N N . PHE A 1 158 ? -17.950 69.875 -27.746 1.00 47.56 158 PHE A N 1
ATOM 1236 C CA . PHE A 1 158 ? -17.305 70.188 -29.021 1.00 47.56 158 PHE A CA 1
ATOM 1237 C C . PHE A 1 158 ? -16.508 71.473 -28.800 1.00 47.56 158 PHE A C 1
ATOM 1239 O O . PHE A 1 158 ? -17.022 72.336 -28.049 1.00 47.56 158 PHE A O 1
#

Secondary structure (DSSP, 8-state):
-HHHHHHHHHHHHHHHHHHSSEE-TTS-EEEE-TTSS-EEETTSPBPPTTT--GGGS-TTSPBHHHHHHHHHHHHHHHHHHHHHHHHHHHHHHHHHHHHTT---HHHHHHHHHHHHHT--HHHHHHHHHH----------------------------